Protein AF-A0A6A0AN39-F1 (afdb_monomer_lite)

Foldseek 3Di:
DVVVVPVQAQADDPCCVPPPCVVPLVVVVVVLVCCLVPDFDQFDADPPDDDTRGDGSVSSVVNVVVSVVVVVVVVVVVVDDDDDDD

InterPro domains:
  IPR025638 Protein of unknown function DUF4336 [PF14234] (2-66)
  IPR025638 Protein of unknown function DUF4336 [PTHR33835] (2-72)

Secondary structure (DSSP, 8-state):
-GGGGTTTS----HHHHHHTGGGSHHHHHHHHHHHHHH---S-B--SSSSS-B---HHHHHHHTTHHHHHHHHHHHHHT-------

Sequence (86 aa):
ESFRAISNRLFVGPVVELLVYNKVLPYVRAWVDDIVSSWNFRQIIPCHFAAPVKADPLDFKRAFTFAYQGQQDQVSRAAGTPRSTP

Radius of gyration: 17.18 Å; chains: 1; bounding box: 36×23×60 Å

Organism: Haematococcus lacustris (NCBI:txid44745)

pLDDT: mean 81.2, std 18.74, range [37.5, 98.44]

Structure (mmCIF, N/CA/C/O backbone):
data_AF-A0A6A0AN39-F1
#
_entry.id   AF-A0A6A0AN39-F1
#
loop_
_atom_site.group_PDB
_atom_site.id
_atom_site.type_symbol
_atom_site.label_atom_id
_atom_site.label_alt_id
_atom_site.label_comp_id
_atom_site.label_asym_id
_atom_site.label_entity_id
_atom_site.label_seq_id
_atom_site.pdbx_PDB_ins_code
_atom_site.Cartn_x
_atom_site.Cartn_y
_atom_site.Cartn_z
_atom_site.occupancy
_atom_site.B_iso_or_equiv
_atom_site.auth_seq_id
_atom_site.auth_comp_id
_atom_site.auth_asym_id
_atom_site.auth_atom_id
_atom_site.pdbx_PDB_model_num
ATOM 1 N N . GLU A 1 1 ? 26.253 -3.914 6.426 1.00 49.25 1 GLU A N 1
ATOM 2 C CA . GLU A 1 1 ? 25.432 -5.142 6.312 1.00 49.25 1 GLU A CA 1
ATOM 3 C C . GLU A 1 1 ? 23.927 -4.928 6.511 1.00 49.25 1 GLU A C 1
ATOM 5 O O . GLU A 1 1 ? 23.157 -5.600 5.838 1.00 49.25 1 GLU A O 1
ATOM 10 N N . SER A 1 2 ? 23.475 -3.961 7.320 1.00 62.47 2 SER A N 1
ATOM 11 C CA . SER A 1 2 ? 22.055 -3.785 7.695 1.00 62.47 2 SER A CA 1
ATOM 12 C C . SER A 1 2 ? 21.051 -3.625 6.537 1.00 62.47 2 SER A C 1
ATOM 14 O O . SER A 1 2 ? 19.934 -4.121 6.625 1.00 62.47 2 SER A O 1
ATOM 16 N N . PHE A 1 3 ? 21.442 -2.999 5.421 1.00 58.50 3 PHE A N 1
ATOM 17 C CA . PHE A 1 3 ? 20.554 -2.796 4.263 1.00 58.50 3 PHE A CA 1
ATOM 18 C C . PHE A 1 3 ? 20.267 -4.074 3.458 1.00 58.50 3 PHE A C 1
ATOM 20 O O . PHE A 1 3 ? 19.240 -4.154 2.785 1.00 58.50 3 PHE A O 1
ATOM 27 N N . ARG A 1 4 ? 21.127 -5.101 3.538 1.00 58.75 4 ARG A N 1
ATOM 28 C CA . ARG A 1 4 ? 20.923 -6.359 2.795 1.00 58.75 4 ARG A CA 1
ATOM 29 C C . ARG A 1 4 ? 19.747 -7.184 3.323 1.00 58.75 4 ARG A C 1
ATOM 31 O O . ARG A 1 4 ? 19.155 -7.943 2.567 1.00 58.75 4 ARG A O 1
ATOM 38 N N . ALA A 1 5 ? 19.375 -7.017 4.592 1.00 58.75 5 ALA A N 1
ATOM 39 C CA . ALA A 1 5 ? 18.245 -7.735 5.185 1.00 58.75 5 ALA A CA 1
ATOM 40 C C . ALA A 1 5 ? 16.880 -7.283 4.624 1.00 58.75 5 ALA A C 1
ATOM 42 O O . ALA A 1 5 ? 15.918 -8.048 4.652 1.00 58.75 5 ALA A O 1
ATOM 43 N N . ILE A 1 6 ? 16.803 -6.059 4.092 1.00 59.56 6 ILE A N 1
ATOM 44 C CA . ILE A 1 6 ? 15.577 -5.470 3.530 1.00 59.56 6 ILE A CA 1
ATOM 45 C C . ILE A 1 6 ? 15.609 -5.355 2.002 1.00 59.56 6 ILE A C 1
ATOM 47 O O . ILE A 1 6 ? 14.568 -5.140 1.392 1.00 59.56 6 ILE A O 1
ATOM 51 N N . SER A 1 7 ? 16.772 -5.538 1.364 1.00 58.44 7 SER A N 1
ATOM 52 C CA . SER A 1 7 ? 16.949 -5.308 -0.078 1.00 58.44 7 SER A CA 1
ATOM 53 C C . SER A 1 7 ? 16.145 -6.253 -0.978 1.00 58.44 7 SER A C 1
ATOM 55 O O . SER A 1 7 ? 15.958 -5.946 -2.149 1.00 58.44 7 SER A O 1
ATOM 57 N N . ASN A 1 8 ? 15.663 -7.380 -0.443 1.00 62.19 8 ASN A N 1
ATOM 58 C CA . ASN A 1 8 ? 14.915 -8.396 -1.193 1.00 62.19 8 ASN A CA 1
ATOM 59 C C . ASN A 1 8 ? 13.435 -8.491 -0.793 1.00 62.19 8 ASN A C 1
ATOM 61 O O . ASN A 1 8 ? 12.759 -9.444 -1.180 1.00 62.19 8 ASN A O 1
ATOM 65 N N . ARG A 1 9 ? 12.924 -7.554 0.013 1.00 72.75 9 ARG A N 1
ATOM 66 C CA . ARG A 1 9 ? 11.505 -7.507 0.379 1.00 72.75 9 ARG A CA 1
ATOM 67 C C . ARG A 1 9 ? 10.870 -6.230 -0.134 1.00 72.75 9 ARG A C 1
ATOM 69 O O . ARG A 1 9 ? 11.480 -5.169 -0.106 1.00 72.75 9 ARG A O 1
ATOM 76 N N . LEU A 1 10 ? 9.620 -6.343 -0.561 1.00 87.31 10 LEU A N 1
ATOM 77 C CA . LEU A 1 10 ? 8.773 -5.183 -0.771 1.00 87.31 10 LEU A CA 1
ATOM 78 C C . LEU A 1 10 ? 8.419 -4.595 0.600 1.00 87.31 10 LEU A C 1
ATOM 80 O O . LEU A 1 10 ? 7.922 -5.306 1.473 1.00 87.31 10 LEU A O 1
ATOM 84 N N . PHE A 1 11 ? 8.694 -3.311 0.797 1.00 88.06 11 PHE A N 1
ATOM 85 C CA . PHE A 1 11 ? 8.330 -2.586 2.010 1.00 88.06 11 PHE A CA 1
ATOM 86 C C . PHE A 1 11 ? 7.910 -1.162 1.663 1.00 88.06 11 PHE A C 1
ATOM 88 O O . PHE A 1 11 ? 8.310 -0.608 0.637 1.00 88.06 11 PHE A O 1
ATOM 95 N N . VAL A 1 12 ? 7.110 -0.562 2.538 1.00 90.81 12 VAL A N 1
ATOM 96 C CA . VAL A 1 12 ? 6.825 0.869 2.491 1.00 90.81 12 VAL A CA 1
ATOM 97 C C . VAL A 1 12 ? 7.945 1.605 3.214 1.00 90.81 12 VAL A C 1
ATOM 99 O O . VAL A 1 12 ? 8.295 1.267 4.340 1.00 90.81 12 VAL A O 1
ATOM 102 N N . GLY A 1 13 ? 8.532 2.608 2.561 1.00 89.50 13 GLY A N 1
ATOM 103 C CA . GLY A 1 13 ? 9.609 3.393 3.159 1.00 89.50 13 GLY A CA 1
ATOM 104 C C . GLY A 1 13 ? 9.174 4.027 4.493 1.00 89.50 13 GLY A C 1
ATOM 105 O O . GLY A 1 13 ? 8.120 4.668 4.511 1.00 89.50 13 GLY A O 1
ATOM 106 N N . PRO A 1 14 ? 9.983 3.944 5.572 1.00 88.56 14 PRO A N 1
ATOM 107 C CA . PRO A 1 14 ? 9.595 4.427 6.904 1.00 88.56 14 PRO A CA 1
ATOM 108 C C . PRO A 1 14 ? 9.115 5.885 6.940 1.00 88.56 14 PRO A C 1
ATOM 110 O O . PRO A 1 14 ? 8.206 6.231 7.685 1.00 88.56 14 PRO A O 1
ATOM 113 N N . VAL A 1 15 ? 9.686 6.757 6.103 1.00 91.75 15 VAL A N 1
ATOM 114 C CA . VAL A 1 15 ? 9.266 8.166 6.011 1.00 91.75 15 VAL A CA 1
ATOM 115 C C . VAL A 1 15 ? 7.836 8.294 5.470 1.00 91.75 15 VAL A C 1
ATOM 117 O O . VAL A 1 15 ? 7.051 9.082 5.993 1.00 91.75 15 VAL A O 1
ATOM 120 N N . VAL A 1 16 ? 7.475 7.510 4.448 1.00 91.38 16 VAL A N 1
ATOM 121 C CA . VAL A 1 16 ? 6.131 7.527 3.845 1.00 91.38 16 VAL A CA 1
ATOM 122 C C . VAL A 1 16 ? 5.111 6.917 4.803 1.00 91.38 16 VAL A C 1
ATOM 124 O O . VAL A 1 16 ? 4.032 7.479 4.995 1.00 91.38 16 VAL A O 1
ATOM 127 N N . GLU A 1 17 ? 5.475 5.810 5.451 1.00 91.56 17 GLU A N 1
ATOM 128 C CA . GLU A 1 17 ? 4.680 5.194 6.513 1.00 91.56 17 GLU A CA 1
ATOM 129 C C . GLU A 1 17 ? 4.338 6.214 7.613 1.00 91.56 17 GLU A C 1
ATOM 131 O O . GLU A 1 17 ? 3.162 6.479 7.874 1.00 91.56 17 GLU A O 1
ATOM 136 N N . LEU A 1 18 ? 5.359 6.847 8.201 1.00 89.88 18 LEU A N 1
ATOM 137 C CA . LEU A 1 18 ? 5.206 7.728 9.360 1.00 89.88 18 LEU A CA 1
ATOM 138 C C . LEU A 1 18 ? 4.515 9.056 9.033 1.00 89.88 18 LEU A C 1
ATOM 140 O O . LEU A 1 18 ? 3.673 9.518 9.803 1.00 89.88 18 LEU A O 1
ATOM 144 N N . LEU A 1 19 ? 4.881 9.698 7.921 1.00 93.44 19 LEU A N 1
ATOM 145 C CA . LEU A 1 19 ? 4.451 11.072 7.642 1.00 93.44 19 LEU A CA 1
ATOM 146 C C . LEU A 1 19 ? 3.167 11.159 6.815 1.00 93.44 19 LEU A C 1
ATOM 148 O O . LEU A 1 19 ? 2.479 12.185 6.892 1.00 93.44 19 LEU A O 1
ATOM 152 N N . VAL A 1 20 ? 2.851 10.111 6.046 1.00 93.75 20 VAL A N 1
ATOM 153 C CA . VAL A 1 20 ? 1.733 10.094 5.095 1.00 93.75 20 VAL A CA 1
ATOM 154 C C . VAL A 1 20 ? 0.690 9.064 5.515 1.00 93.75 20 VAL A C 1
ATOM 156 O O . VAL A 1 20 ? -0.406 9.442 5.928 1.00 93.75 20 VAL A O 1
ATOM 159 N N . TYR A 1 21 ? 1.014 7.771 5.456 1.00 94.62 21 TYR A N 1
ATOM 160 C CA . TYR A 1 21 ? 0.001 6.717 5.576 1.00 94.62 21 TYR A CA 1
ATOM 161 C C . TYR A 1 21 ? -0.580 6.569 6.982 1.00 94.62 21 TYR A C 1
ATOM 163 O O . TYR A 1 21 ? -1.786 6.348 7.109 1.00 94.62 21 TYR A O 1
ATOM 171 N N . ASN A 1 22 ? 0.210 6.794 8.035 1.00 91.88 22 ASN A N 1
ATOM 172 C CA . ASN A 1 22 ? -0.282 6.749 9.417 1.00 91.88 22 ASN A CA 1
ATOM 173 C C . ASN A 1 22 ? -1.388 7.774 9.725 1.00 91.88 22 ASN A C 1
ATOM 175 O O . ASN A 1 22 ? -2.122 7.605 10.695 1.00 91.88 22 ASN A O 1
ATOM 179 N N . LYS A 1 23 ? -1.561 8.810 8.895 1.00 92.38 23 LYS A N 1
ATOM 180 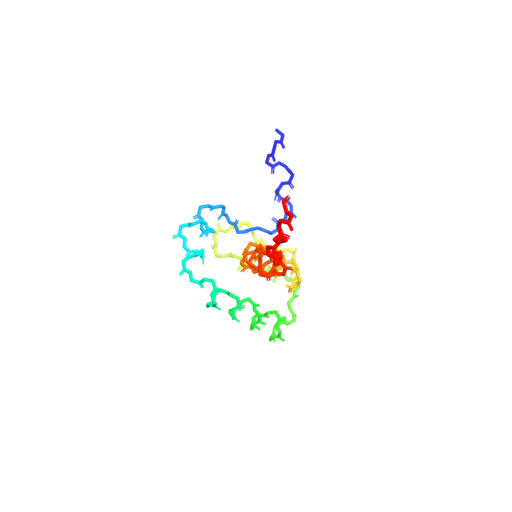C CA . LYS A 1 23 ? -2.619 9.821 9.063 1.00 92.38 23 LYS A CA 1
ATOM 181 C C . LYS A 1 23 ? -3.946 9.434 8.406 1.00 92.38 23 LYS A C 1
ATOM 183 O O . LYS A 1 23 ? -4.957 10.082 8.654 1.00 92.38 23 LYS A O 1
ATOM 188 N N . VAL A 1 24 ? -3.951 8.403 7.559 1.00 95.19 24 VAL A N 1
ATOM 189 C CA . VAL A 1 24 ? -5.088 8.033 6.697 1.00 95.19 24 VAL A CA 1
ATOM 190 C C . VAL A 1 24 ? -5.307 6.514 6.648 1.00 95.19 24 VAL A C 1
ATOM 192 O O . VAL A 1 24 ? -5.740 5.968 5.634 1.00 95.19 24 VAL A O 1
ATOM 195 N N . LEU A 1 25 ? -5.035 5.821 7.761 1.00 95.06 25 LEU A N 1
ATOM 196 C CA . LEU A 1 25 ? -5.081 4.355 7.858 1.00 95.06 25 LEU A CA 1
ATOM 197 C C . LEU A 1 25 ? -6.363 3.701 7.307 1.00 95.06 25 LEU A C 1
ATOM 199 O O . LEU A 1 25 ? -6.221 2.709 6.594 1.00 95.06 25 LEU A O 1
ATOM 203 N N . PRO A 1 26 ? -7.591 4.206 7.563 1.00 95.62 26 PRO A N 1
ATOM 204 C CA . PRO A 1 26 ? -8.797 3.582 7.014 1.00 95.62 26 PRO A CA 1
ATOM 205 C C . PRO A 1 26 ? -8.791 3.518 5.481 1.00 95.62 26 PRO A C 1
ATOM 207 O O . PRO A 1 26 ? -9.123 2.483 4.908 1.00 95.62 26 PRO A O 1
ATOM 210 N N . TYR A 1 27 ? -8.338 4.588 4.823 1.00 97.38 27 TYR A N 1
ATOM 211 C CA . TYR A 1 27 ? -8.245 4.656 3.365 1.00 97.38 27 TYR A CA 1
ATOM 212 C C . TYR A 1 27 ? -7.126 3.767 2.824 1.00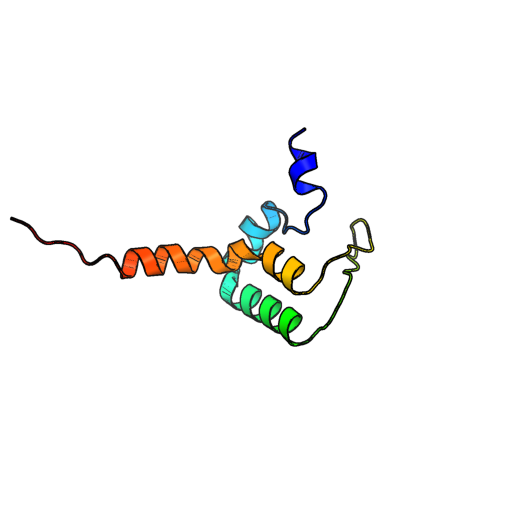 97.38 27 TYR A C 1
ATOM 214 O O . TYR A 1 27 ? -7.313 3.090 1.818 1.00 97.38 27 TYR A O 1
ATOM 222 N N . VAL A 1 28 ? -5.982 3.721 3.516 1.00 97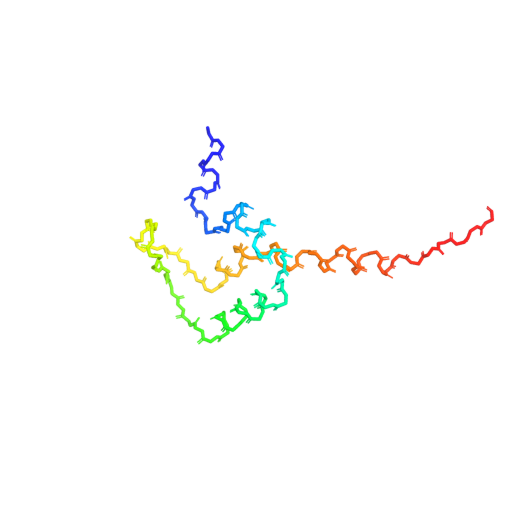.06 28 VAL A N 1
ATOM 223 C CA . VAL A 1 28 ? -4.858 2.847 3.145 1.00 97.06 28 VAL A CA 1
ATOM 224 C C . VAL A 1 28 ? -5.279 1.381 3.196 1.00 97.06 28 VAL A C 1
ATOM 226 O O . VAL A 1 28 ? -5.006 0.642 2.258 1.00 97.06 28 VAL A O 1
ATOM 229 N N . ARG A 1 29 ? -5.984 0.958 4.253 1.00 97.25 29 ARG A N 1
ATOM 230 C CA . ARG A 1 29 ? -6.490 -0.417 4.385 1.00 97.25 29 ARG A CA 1
ATOM 231 C C . ARG A 1 29 ? -7.473 -0.760 3.272 1.00 97.25 29 ARG A C 1
ATOM 233 O O . ARG A 1 29 ? -7.273 -1.761 2.600 1.00 97.25 29 ARG A O 1
ATOM 240 N N . ALA A 1 30 ? -8.469 0.099 3.041 1.00 98.06 30 ALA A N 1
ATOM 241 C CA . ALA A 1 30 ? -9.460 -0.110 1.987 1.00 98.06 30 ALA A CA 1
ATOM 242 C C . ALA A 1 30 ? -8.804 -0.253 0.606 1.00 98.06 30 ALA A C 1
ATOM 244 O O . ALA A 1 30 ? -9.148 -1.155 -0.148 1.00 98.06 30 ALA A O 1
ATOM 245 N N . TRP A 1 31 ? -7.814 0.590 0.306 1.00 97.81 31 TRP A N 1
ATOM 246 C CA . TRP A 1 31 ? -7.064 0.525 -0.946 1.00 97.81 31 TRP A CA 1
ATOM 247 C C . TRP A 1 31 ? -6.210 -0.746 -1.069 1.00 97.81 31 TRP A C 1
ATOM 249 O O . TRP A 1 31 ? -6.196 -1.379 -2.123 1.00 97.81 31 TRP A O 1
ATOM 259 N N . VAL A 1 32 ? -5.527 -1.158 0.007 1.00 97.62 32 VAL A N 1
ATOM 260 C CA . VAL A 1 32 ? -4.759 -2.413 0.019 1.00 97.62 32 VAL A CA 1
ATOM 261 C C . VAL A 1 32 ? -5.681 -3.614 -0.182 1.00 97.62 32 VAL A C 1
ATOM 263 O O . VAL A 1 32 ? -5.369 -4.492 -0.983 1.00 97.62 32 VAL A O 1
ATOM 266 N N . ASP A 1 33 ? -6.804 -3.662 0.531 1.00 97.94 33 ASP A N 1
ATOM 267 C CA . ASP A 1 33 ? -7.753 -4.772 0.456 1.00 97.94 33 ASP A CA 1
ATOM 268 C C . ASP A 1 33 ? -8.444 -4.850 -0.917 1.00 97.94 33 ASP A C 1
ATOM 270 O O . ASP A 1 33 ? -8.612 -5.952 -1.445 1.00 97.94 33 ASP A O 1
ATOM 274 N N . ASP A 1 34 ? -8.768 -3.712 -1.539 1.00 98.44 34 ASP A N 1
ATOM 275 C CA . ASP A 1 34 ? -9.294 -3.663 -2.909 1.00 98.44 34 ASP A CA 1
ATOM 276 C C . ASP A 1 34 ? -8.289 -4.233 -3.918 1.00 98.44 34 ASP A C 1
ATOM 278 O O . ASP A 1 34 ? -8.615 -5.163 -4.648 1.00 98.44 34 ASP A O 1
ATOM 282 N N . ILE A 1 35 ? -7.030 -3.782 -3.902 1.00 97.75 35 ILE A N 1
ATOM 283 C CA . ILE A 1 35 ? -5.997 -4.316 -4.807 1.00 97.75 35 ILE A CA 1
ATOM 284 C C . ILE A 1 35 ? -5.830 -5.828 -4.633 1.00 97.75 35 ILE A C 1
ATOM 286 O O . ILE A 1 35 ? -5.769 -6.566 -5.617 1.00 97.75 35 ILE A O 1
ATOM 290 N N . VAL A 1 36 ? -5.742 -6.293 -3.383 1.00 97.62 36 VAL A N 1
ATOM 291 C CA . VAL A 1 36 ? -5.474 -7.704 -3.072 1.00 97.62 36 VAL A CA 1
ATOM 292 C C . VAL A 1 36 ? -6.636 -8.606 -3.475 1.00 97.62 36 VAL A C 1
ATOM 294 O O . VAL A 1 36 ? -6.406 -9.741 -3.889 1.00 97.62 36 VAL A O 1
ATOM 297 N N . SER A 1 37 ? -7.872 -8.124 -3.347 1.00 97.69 37 SER A N 1
ATOM 298 C CA . SER A 1 37 ? -9.068 -8.890 -3.707 1.00 97.69 37 SER A CA 1
ATOM 299 C C . SER A 1 37 ? -9.386 -8.829 -5.200 1.00 97.69 37 SER A C 1
ATOM 301 O O . SER A 1 37 ? -9.840 -9.822 -5.768 1.00 97.69 37 SER A O 1
ATOM 303 N N . SER A 1 38 ? -9.112 -7.697 -5.845 1.00 97.88 38 SER A N 1
ATOM 304 C CA . SER A 1 38 ? -9.488 -7.454 -7.233 1.00 97.88 38 SER A CA 1
ATOM 305 C C . SER A 1 38 ? -8.456 -7.986 -8.230 1.00 97.88 38 SER A C 1
ATOM 307 O O . SER A 1 38 ? -8.824 -8.336 -9.354 1.00 97.88 38 SER A O 1
ATOM 309 N N . TRP A 1 39 ? -7.159 -8.011 -7.892 1.00 97.62 39 TRP A N 1
ATOM 310 C CA . TRP A 1 39 ? -6.091 -8.254 -8.873 1.00 97.62 39 TRP A CA 1
ATOM 311 C C . TRP A 1 39 ? -5.254 -9.500 -8.556 1.00 97.62 39 TRP A C 1
ATOM 313 O O . TRP A 1 39 ? -4.576 -9.584 -7.536 1.00 97.62 39 TRP A O 1
ATOM 323 N N . ASN A 1 40 ? -5.194 -10.436 -9.507 1.00 96.75 40 ASN A N 1
ATOM 324 C CA . ASN A 1 40 ? -4.333 -11.622 -9.436 1.00 96.75 40 ASN A CA 1
ATOM 325 C C . ASN A 1 40 ? -2.992 -11.399 -10.168 1.00 96.75 40 ASN A C 1
ATOM 327 O O . ASN A 1 40 ? -2.771 -11.915 -11.267 1.00 96.75 40 ASN A O 1
ATOM 331 N N . PHE A 1 41 ? -2.106 -10.579 -9.593 1.00 97.12 41 PHE A N 1
ATOM 332 C CA . PHE A 1 41 ? -0.807 -10.242 -10.191 1.00 97.12 41 PHE A CA 1
ATOM 333 C C . PHE A 1 41 ? 0.342 -11.137 -9.697 1.00 97.12 41 PHE A C 1
ATOM 335 O O . PHE A 1 41 ? 0.251 -11.809 -8.677 1.00 97.12 41 PHE A O 1
ATOM 342 N N . ARG A 1 42 ? 1.457 -11.144 -10.442 1.00 96.69 42 ARG A N 1
ATOM 343 C CA . ARG A 1 42 ? 2.695 -11.883 -10.094 1.00 96.69 42 ARG A CA 1
ATOM 344 C C . ARG A 1 42 ? 3.948 -11.005 -10.037 1.00 96.69 42 ARG A C 1
ATOM 346 O O . ARG A 1 42 ? 5.042 -11.494 -9.752 1.00 96.69 42 ARG A O 1
ATOM 353 N N . GLN A 1 43 ? 3.800 -9.734 -10.392 1.00 95.06 43 GLN A N 1
ATOM 354 C CA . GLN A 1 43 ? 4.864 -8.742 -10.379 1.00 95.06 43 GLN A CA 1
ATOM 355 C C . GLN A 1 43 ? 4.279 -7.335 -10.263 1.00 95.06 43 GLN A C 1
ATOM 357 O O . GLN A 1 43 ? 3.144 -7.101 -10.678 1.00 95.06 43 GLN A O 1
ATOM 362 N N . ILE A 1 44 ? 5.081 -6.406 -9.750 1.00 93.44 44 ILE A N 1
ATOM 363 C CA . ILE A 1 44 ? 4.759 -4.984 -9.614 1.00 93.44 44 ILE A CA 1
ATOM 364 C C . ILE A 1 44 ? 5.776 -4.179 -10.429 1.00 93.44 44 ILE A C 1
ATOM 366 O O . ILE A 1 44 ? 6.979 -4.444 -10.368 1.00 93.44 44 ILE A O 1
ATOM 370 N N . ILE A 1 45 ? 5.298 -3.186 -11.181 1.00 92.69 45 ILE A N 1
ATOM 371 C CA . ILE A 1 45 ? 6.135 -2.272 -11.970 1.00 92.69 45 ILE A CA 1
ATOM 372 C C . ILE A 1 45 ? 6.055 -0.876 -11.332 1.00 92.69 45 ILE A C 1
ATOM 374 O O . ILE A 1 45 ? 5.107 -0.140 -11.602 1.00 92.69 45 ILE A O 1
ATOM 378 N N . PRO A 1 46 ? 6.995 -0.508 -10.442 1.00 87.38 46 PRO A N 1
ATOM 379 C CA . PRO A 1 46 ? 7.046 0.836 -9.870 1.00 87.38 46 PRO A CA 1
ATOM 380 C C . PRO A 1 46 ? 7.522 1.877 -10.895 1.00 87.38 46 PRO A C 1
ATOM 382 O O . PRO A 1 46 ? 8.340 1.580 -11.759 1.00 87.38 46 PRO A O 1
ATOM 385 N N . CYS A 1 47 ? 7.077 3.128 -10.747 1.00 85.81 47 CYS A N 1
ATOM 386 C CA . CYS A 1 47 ? 7.447 4.217 -11.662 1.00 85.81 47 CYS A CA 1
ATOM 387 C C . CYS A 1 47 ? 8.897 4.720 -11.511 1.00 85.81 47 CYS A C 1
ATOM 389 O O . CYS A 1 47 ? 9.418 5.341 -12.432 1.00 85.81 47 CYS A O 1
ATOM 391 N N . HIS A 1 48 ? 9.534 4.519 -10.349 1.00 79.94 48 HIS A N 1
ATOM 392 C CA . HIS A 1 48 ? 10.809 5.183 -10.005 1.00 79.94 48 HIS A CA 1
ATOM 393 C C . HIS A 1 48 ? 11.905 4.249 -9.479 1.00 79.94 48 HIS A C 1
ATOM 395 O O . HIS A 1 48 ? 13.040 4.681 -9.298 1.00 79.94 48 HIS A O 1
ATOM 401 N N . PHE A 1 49 ? 11.579 2.986 -9.208 1.00 77.75 49 PHE A N 1
ATOM 402 C CA . PHE A 1 49 ? 12.511 2.017 -8.630 1.00 77.75 49 PHE A CA 1
ATOM 403 C C . PHE A 1 49 ? 12.814 0.890 -9.614 1.00 77.75 49 PHE A C 1
ATOM 405 O O . PHE A 1 49 ? 12.187 0.788 -10.667 1.00 77.75 49 PHE A O 1
ATOM 412 N N . ALA A 1 50 ? 13.778 0.038 -9.256 1.00 83.81 50 ALA A N 1
ATOM 413 C CA . ALA A 1 50 ? 14.087 -1.160 -10.021 1.00 83.81 50 ALA A CA 1
ATOM 414 C C . ALA A 1 50 ? 12.815 -1.989 -10.262 1.00 83.81 50 ALA A C 1
ATOM 416 O O . ALA A 1 50 ? 12.049 -2.270 -9.337 1.00 83.81 50 ALA A O 1
ATOM 417 N N . ALA A 1 51 ? 12.605 -2.360 -11.520 1.00 86.88 51 ALA A N 1
ATOM 418 C CA . ALA A 1 51 ? 11.441 -3.088 -11.989 1.00 86.88 51 ALA A CA 1
ATOM 419 C C . ALA A 1 51 ? 11.880 -4.153 -13.010 1.00 86.88 51 ALA A C 1
ATOM 421 O O . ALA A 1 51 ? 12.884 -3.948 -13.697 1.00 86.88 51 ALA A O 1
ATOM 422 N N . PRO A 1 52 ? 11.132 -5.261 -13.151 1.00 90.56 52 PRO A N 1
ATOM 423 C CA . PRO A 1 52 ? 9.950 -5.635 -12.369 1.00 90.56 52 PRO A CA 1
ATOM 424 C C . PRO A 1 52 ? 10.299 -6.175 -10.972 1.00 90.56 52 PRO A C 1
ATOM 426 O O . PRO A 1 52 ? 11.327 -6.820 -10.776 1.00 90.56 52 PRO A O 1
ATOM 429 N N . VAL A 1 53 ? 9.407 -5.960 -10.002 1.00 90.00 53 VAL A N 1
ATOM 430 C CA . VAL A 1 53 ? 9.494 -6.576 -8.669 1.00 90.00 53 VAL A CA 1
ATOM 431 C C . VAL A 1 53 ? 8.644 -7.840 -8.660 1.00 90.00 53 VAL A C 1
ATOM 433 O O . VAL A 1 53 ? 7.431 -7.766 -8.849 1.00 90.00 53 VAL A O 1
ATOM 436 N N . LYS A 1 54 ? 9.256 -9.005 -8.424 1.00 92.12 54 LYS A N 1
ATOM 437 C CA . LYS A 1 54 ? 8.521 -10.265 -8.245 1.00 92.12 54 LYS A CA 1
ATOM 438 C C . LYS A 1 54 ? 7.830 -10.257 -6.879 1.00 92.12 54 LYS A C 1
ATOM 440 O O . LYS A 1 54 ? 8.495 -10.417 -5.860 1.00 92.12 54 LYS A O 1
ATOM 445 N N . ALA A 1 55 ? 6.520 -10.050 -6.883 1.00 92.94 55 ALA A N 1
ATOM 446 C CA . ALA A 1 55 ? 5.670 -10.002 -5.699 1.00 92.94 55 ALA A CA 1
ATOM 447 C C . ALA A 1 55 ? 4.238 -10.376 -6.091 1.00 92.94 55 ALA A C 1
ATOM 449 O O . ALA A 1 55 ? 3.775 -10.007 -7.175 1.00 92.94 55 ALA A O 1
ATOM 450 N N . ASP A 1 56 ? 3.556 -11.098 -5.211 1.00 95.75 56 ASP A N 1
ATOM 451 C CA . ASP A 1 56 ? 2.138 -11.432 -5.336 1.00 95.75 56 ASP A CA 1
ATOM 452 C C . ASP A 1 56 ? 1.264 -10.509 -4.444 1.00 95.75 56 ASP A C 1
ATOM 454 O O . ASP A 1 56 ? 1.797 -9.649 -3.726 1.00 95.75 56 ASP A O 1
AT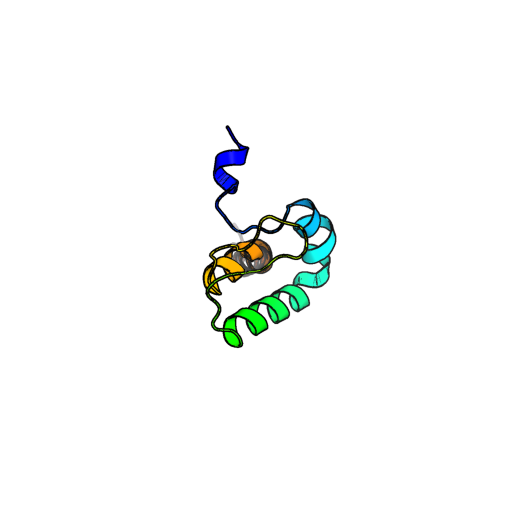OM 458 N N . PRO A 1 57 ? -0.078 -10.637 -4.472 1.00 97.31 57 PRO A N 1
ATOM 459 C CA . PRO A 1 57 ? -0.964 -9.840 -3.623 1.00 97.31 57 PRO A CA 1
ATOM 460 C C . PRO A 1 57 ? -0.678 -9.966 -2.122 1.00 97.31 57 PRO A C 1
ATOM 462 O O . PRO A 1 57 ? -0.832 -8.999 -1.373 1.00 97.31 57 PRO A O 1
ATOM 465 N N . LEU A 1 58 ? -0.230 -11.132 -1.657 1.00 94.88 58 LEU A N 1
ATOM 466 C CA . LEU A 1 58 ? 0.074 -11.347 -0.247 1.00 94.88 58 LEU A CA 1
ATOM 467 C C . LEU A 1 58 ? 1.371 -10.636 0.155 1.00 94.88 58 LEU A C 1
ATOM 469 O O . LEU A 1 58 ? 1.423 -10.017 1.219 1.00 94.88 58 LEU A O 1
ATOM 473 N N . ASP A 1 59 ? 2.397 -10.676 -0.692 1.00 94.81 59 ASP A N 1
ATOM 474 C CA . ASP A 1 59 ? 3.636 -9.920 -0.505 1.00 94.81 59 ASP A CA 1
ATOM 475 C C . ASP A 1 59 ? 3.380 -8.411 -0.499 1.00 94.81 59 ASP A C 1
ATOM 477 O O . ASP A 1 59 ? 3.919 -7.695 0.350 1.00 94.81 59 ASP A O 1
ATOM 481 N N . PHE A 1 60 ? 2.491 -7.933 -1.372 1.00 95.44 60 PHE A N 1
ATOM 482 C CA . PHE A 1 60 ? 2.015 -6.553 -1.341 1.00 95.44 60 PHE A CA 1
ATOM 483 C C . PHE A 1 60 ? 1.328 -6.215 -0.016 1.00 95.44 60 PHE A C 1
ATOM 485 O O . PHE A 1 60 ? 1.730 -5.262 0.648 1.00 95.44 60 PHE A O 1
ATOM 492 N N . LYS A 1 61 ? 0.362 -7.024 0.441 1.00 95.88 61 LYS A N 1
ATOM 493 C CA . LYS A 1 61 ? -0.322 -6.786 1.724 1.00 95.88 61 LYS A CA 1
ATOM 494 C C . LYS A 1 61 ? 0.648 -6.768 2.907 1.00 95.88 61 LYS A C 1
ATOM 496 O O . LYS A 1 61 ? 0.512 -5.931 3.799 1.00 95.88 61 LYS A O 1
ATOM 501 N N . ARG A 1 62 ? 1.659 -7.646 2.904 1.00 93.75 62 ARG A N 1
ATOM 502 C CA . ARG A 1 62 ? 2.703 -7.702 3.943 1.00 93.75 62 ARG A CA 1
ATOM 503 C C . ARG A 1 62 ? 3.497 -6.401 4.044 1.00 93.75 62 ARG A C 1
ATOM 505 O O . ARG A 1 62 ? 3.799 -5.983 5.162 1.00 93.75 62 ARG A O 1
ATOM 512 N N . ALA A 1 63 ? 3.777 -5.731 2.925 1.00 93.62 63 ALA A N 1
ATOM 513 C CA . ALA A 1 63 ? 4.450 -4.429 2.927 1.00 93.62 63 ALA A CA 1
ATOM 514 C C . ALA A 1 63 ? 3.658 -3.348 3.693 1.00 93.62 63 ALA A C 1
ATOM 516 O O . ALA A 1 63 ? 4.254 -2.395 4.189 1.00 93.62 63 ALA A O 1
ATOM 517 N N . PHE A 1 64 ? 2.340 -3.529 3.840 1.00 95.25 64 PHE A N 1
ATOM 518 C CA . PHE A 1 64 ? 1.426 -2.632 4.550 1.00 95.25 64 PHE A CA 1
ATOM 519 C C . PHE A 1 64 ? 1.000 -3.143 5.936 1.00 95.25 64 PHE A C 1
ATOM 521 O O . PHE A 1 64 ? 0.032 -2.637 6.499 1.00 95.25 64 PHE A O 1
ATOM 528 N N . THR A 1 65 ? 1.697 -4.122 6.531 1.00 93.25 65 THR A N 1
ATOM 529 C CA . THR A 1 65 ? 1.290 -4.693 7.837 1.00 93.25 65 THR A CA 1
ATOM 530 C C . THR A 1 65 ? 1.209 -3.633 8.948 1.00 93.25 65 THR A C 1
ATOM 532 O O . THR A 1 65 ? 0.333 -3.730 9.811 1.00 93.25 65 THR A O 1
ATOM 535 N N . PHE A 1 66 ? 2.029 -2.574 8.885 1.00 91.38 66 PHE A N 1
ATOM 536 C CA . PHE A 1 66 ? 1.957 -1.425 9.802 1.00 91.38 66 PHE A CA 1
ATOM 537 C C . PHE A 1 66 ? 0.547 -0.826 9.878 1.00 91.38 66 PHE A C 1
ATOM 539 O O . PHE A 1 66 ? 0.085 -0.428 10.948 1.00 91.38 66 PHE A O 1
ATOM 546 N N . ALA A 1 67 ? -0.189 -0.835 8.761 1.00 93.69 67 ALA A N 1
ATOM 547 C CA . ALA A 1 67 ? -1.521 -0.267 8.706 1.00 93.69 67 ALA A CA 1
ATOM 548 C C . ALA A 1 67 ? -2.514 -1.058 9.564 1.00 93.69 67 ALA A C 1
ATOM 550 O O . ALA A 1 67 ? -3.528 -0.497 9.966 1.00 93.69 67 ALA A O 1
ATOM 551 N N . TYR A 1 68 ? -2.233 -2.322 9.890 1.00 91.94 68 TYR A N 1
ATOM 552 C CA . TYR A 1 68 ? -3.119 -3.223 10.635 1.00 91.94 68 TYR A CA 1
ATOM 553 C C . TYR A 1 68 ? -2.683 -3.441 12.098 1.00 91.94 68 TYR A C 1
ATOM 555 O O . TYR A 1 68 ? -3.501 -3.844 12.925 1.00 91.94 68 TYR A O 1
ATOM 563 N N . GLN A 1 69 ? -1.432 -3.130 12.451 1.00 79.69 69 GLN A N 1
ATOM 564 C CA . GLN A 1 69 ? -0.860 -3.398 13.782 1.00 79.69 69 GLN A CA 1
ATOM 565 C C . GLN A 1 69 ? -1.451 -2.515 14.898 1.00 79.69 69 GLN A C 1
ATOM 567 O O . GLN A 1 69 ? -1.701 -3.008 15.994 1.00 79.69 69 GLN A O 1
ATOM 572 N N . GLY A 1 70 ? -1.832 -1.263 14.608 1.00 60.84 70 GLY A N 1
ATOM 573 C CA . GLY A 1 70 ? -2.465 -0.363 15.593 1.00 60.84 70 GLY A CA 1
ATOM 574 C C . GLY A 1 70 ? -3.852 -0.800 16.101 1.00 60.84 70 GLY A C 1
ATOM 575 O O . GLY A 1 70 ? -4.402 -0.184 17.012 1.00 60.84 70 GLY A O 1
ATOM 576 N N . GLN A 1 71 ? -4.435 -1.855 15.526 1.00 51.16 71 GLN A N 1
ATOM 577 C CA . GLN A 1 71 ? -5.702 -2.434 15.980 1.00 51.16 71 GLN A CA 1
ATOM 578 C C . GLN A 1 71 ? -5.486 -3.520 17.049 1.00 51.16 71 GLN A C 1
ATOM 580 O O . GLN A 1 71 ? -6.347 -3.708 17.904 1.00 51.16 71 GLN A O 1
ATOM 585 N N . GLN A 1 72 ? -4.323 -4.182 17.068 1.00 47.97 72 GLN A N 1
ATOM 586 C CA . GLN A 1 72 ? -3.997 -5.216 18.057 1.00 47.97 72 GLN A CA 1
ATOM 587 C C . GLN A 1 72 ? -3.670 -4.622 19.434 1.00 47.97 72 GLN A C 1
ATOM 589 O O . GLN A 1 72 ? -4.102 -5.180 20.441 1.00 47.97 72 GLN A O 1
ATOM 594 N N . ASP A 1 73 ? -3.026 -3.455 19.502 1.00 48.88 73 ASP A N 1
ATOM 595 C CA . ASP A 1 73 ? -2.715 -2.792 20.781 1.00 48.88 73 ASP A CA 1
ATOM 596 C C . ASP A 1 73 ? -3.962 -2.221 21.473 1.00 48.88 73 ASP A C 1
ATOM 598 O O . ASP A 1 73 ? -4.080 -2.254 22.698 1.00 48.88 73 ASP A O 1
ATOM 602 N N . GLN A 1 74 ? -4.927 -1.726 20.692 1.00 46.41 74 GLN A N 1
ATOM 603 C CA . GLN A 1 74 ? -6.205 -1.215 21.199 1.00 46.41 74 GLN A CA 1
ATOM 604 C C . GLN A 1 74 ? -7.129 -2.353 21.654 1.00 46.41 74 GLN A C 1
ATOM 606 O O . GLN A 1 74 ? -7.721 -2.260 22.725 1.00 46.41 74 GLN A O 1
ATOM 611 N N . VAL A 1 75 ? -7.207 -3.457 20.900 1.00 51.28 75 VAL A N 1
ATOM 612 C CA . VAL A 1 75 ? -7.990 -4.646 21.290 1.00 51.28 75 VAL A CA 1
ATOM 613 C C . VAL A 1 75 ? -7.382 -5.335 22.518 1.00 51.28 75 VAL A C 1
ATOM 615 O O . VAL A 1 75 ? -8.120 -5.723 23.419 1.00 51.28 75 VAL A O 1
ATOM 618 N N . SER A 1 76 ? -6.051 -5.408 22.620 1.00 46.97 76 SER A N 1
ATOM 619 C CA . SER A 1 76 ? -5.363 -5.968 23.796 1.00 46.97 76 SER A CA 1
ATOM 620 C C . SER A 1 76 ? -5.519 -5.093 25.045 1.00 46.97 76 SER A C 1
ATOM 622 O O . SER A 1 76 ? -5.626 -5.614 26.152 1.00 46.97 76 SER A O 1
ATOM 624 N N . ARG A 1 77 ? -5.594 -3.762 24.884 1.00 49.25 77 ARG A N 1
ATOM 625 C CA . ARG A 1 77 ? -5.925 -2.822 25.971 1.00 49.25 77 ARG A CA 1
ATOM 626 C C . ARG A 1 77 ? -7.399 -2.865 26.372 1.00 49.25 77 ARG A C 1
ATOM 628 O O . ARG A 1 77 ? -7.694 -2.772 27.556 1.00 49.25 77 ARG A O 1
ATOM 635 N N . ALA A 1 78 ? -8.312 -3.031 25.417 1.00 53.69 78 ALA A N 1
ATOM 636 C CA . ALA A 1 78 ? -9.747 -3.138 25.681 1.00 53.69 78 ALA A CA 1
ATOM 637 C C . ALA A 1 78 ? -10.145 -4.488 26.313 1.00 53.69 78 ALA A C 1
ATOM 639 O O . ALA A 1 78 ? -11.109 -4.544 27.071 1.00 53.69 78 ALA A O 1
ATOM 640 N N . ALA A 1 79 ? -9.394 -5.563 26.047 1.00 60.41 79 ALA A N 1
ATOM 641 C CA . ALA A 1 79 ? -9.594 -6.881 26.656 1.00 60.41 79 ALA A CA 1
ATOM 642 C C . ALA A 1 79 ? -9.038 -6.999 28.094 1.00 60.41 79 ALA A C 1
ATOM 644 O O . ALA A 1 79 ? -9.305 -7.987 28.778 1.00 60.41 79 ALA A O 1
ATOM 645 N N . GLY A 1 80 ? -8.276 -6.008 28.571 1.00 51.31 80 GLY A N 1
ATOM 646 C CA . GLY A 1 80 ? -7.754 -5.946 29.936 1.00 51.31 80 GLY A CA 1
ATOM 647 C C . GLY A 1 80 ? -8.671 -5.154 30.868 1.00 51.31 80 GLY A C 1
ATOM 648 O O . GLY A 1 80 ? -8.444 -3.971 31.102 1.00 51.31 80 GLY A O 1
ATOM 649 N N . THR A 1 81 ? -9.704 -5.787 31.426 1.00 51.16 81 THR A N 1
ATOM 650 C CA . 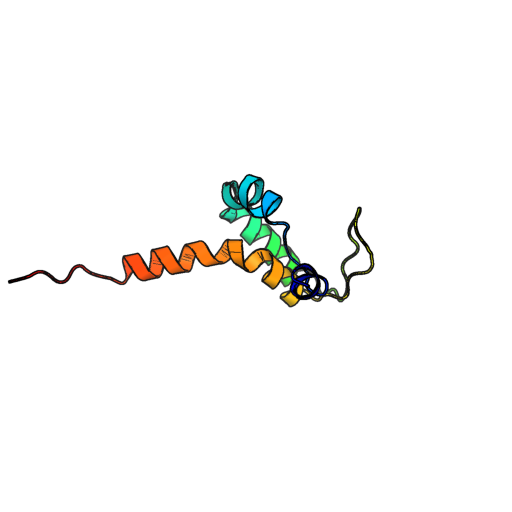THR A 1 81 ? -10.498 -5.208 32.528 1.00 51.16 81 THR A CA 1
ATOM 651 C C . THR A 1 81 ? -9.599 -4.928 33.749 1.00 51.16 81 THR A C 1
ATOM 653 O O . THR A 1 81 ? -8.766 -5.776 34.086 1.00 51.16 81 THR A O 1
ATOM 656 N N . PRO A 1 82 ? -9.748 -3.786 34.453 1.00 52.69 82 PRO A N 1
ATOM 657 C CA . PRO A 1 82 ? -8.971 -3.501 35.655 1.00 52.69 82 PRO A CA 1
ATOM 658 C C . PRO A 1 82 ? -9.378 -4.461 36.775 1.00 52.69 82 PRO A C 1
ATOM 660 O O . PRO A 1 82 ? -10.533 -4.492 37.199 1.00 52.69 82 PRO A O 1
ATOM 663 N N . ARG A 1 83 ? -8.425 -5.257 37.268 1.00 40.00 83 ARG A N 1
ATOM 664 C CA . ARG A 1 83 ? -8.622 -6.060 38.476 1.00 40.00 83 ARG A CA 1
ATOM 665 C C . ARG A 1 83 ? -8.592 -5.115 39.680 1.00 40.00 83 ARG A C 1
ATOM 667 O O . ARG A 1 83 ? -7.529 -4.675 40.102 1.00 40.00 83 ARG A O 1
ATOM 674 N N . SER A 1 84 ? -9.775 -4.783 40.184 1.00 51.97 84 SER A N 1
ATOM 675 C CA . SER A 1 84 ? -9.989 -4.187 41.501 1.00 51.97 84 SER A CA 1
ATOM 676 C C . SER A 1 84 ? -9.446 -5.110 42.603 1.00 51.97 84 SER A C 1
ATOM 678 O O . SER A 1 84 ? -9.812 -6.283 42.631 1.00 51.97 84 SER A O 1
ATOM 680 N N . THR A 1 85 ? -8.528 -4.543 43.395 1.00 37.50 85 THR A N 1
ATOM 681 C CA . THR A 1 85 ? -8.238 -4.618 44.852 1.00 37.50 85 THR A CA 1
ATOM 682 C C . THR A 1 85 ? -8.752 -5.795 45.715 1.00 37.50 85 THR A C 1
ATOM 684 O O . THR A 1 85 ? -9.730 -6.458 45.374 1.00 37.50 85 THR A O 1
ATOM 687 N N . PRO A 1 86 ? -8.086 -6.086 46.853 1.00 64.38 86 PRO A N 1
ATOM 688 C CA . PRO A 1 86 ? -8.036 -5.210 48.039 1.00 64.38 86 PRO A CA 1
ATOM 689 C C . PRO A 1 86 ? -6.657 -4.638 48.364 1.00 64.38 86 PRO A C 1
ATOM 691 O O . PRO A 1 86 ? -5.644 -5.319 48.091 1.00 64.38 86 PRO A O 1
#

=== Feature glossary ===
A reading guide for the features in this record.

Start from the sequence.

  · This is the polypeptide sequence — one letter per residue, N-terminus first. Length ranges from a few dozen residues for small domains to over a thousand for large multi-domain proteins.

Fold it, and you get atomic coordinates and the backbone conformation that goes with them.

  · Structure coordinates are given as an mmCIF _atom_site loop: one row per atom with element, residue name, chain id, sequence number, and x/y/z position in Å. Only the four main-chain atoms per residue are included here; side chains are omitted to keep the record compact.

  · Backbone dihedral angles. Every residue except chain termini has a φ (preceding-C → N → Cα → C) and a ψ (N → Cα → C → next-N). They are reported in degrees following the IUPAC sign convention. Secondary structure is essentially a statement about which (φ, ψ) basin each residue occupies.

  · The SS8 string is DSSP's per-residue secondary-structure call. α-helix (H) means an i→i+4 H-bond ladder; β-strand (E) means the residue participates in a β-sheet; 3₁₀ (G) and π (I) are tighter and wider helices; T/S are turns/bends; '-' is loop.

  · SS3 is a coarse helix/strand/coil call (letters a/b/c) made by the P-SEA algorithm from inter-Cα distances and dihedrals. It is less detailed than DSSP but needs only Cα positions.

Summarize the fold with a handful of shape descriptors and a per-residue structural alph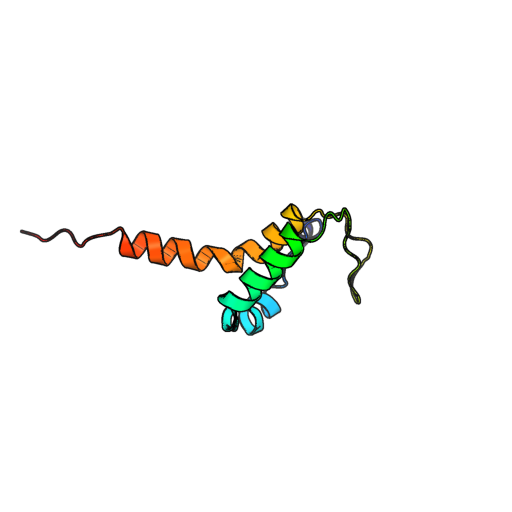abet.

  · Radius of gyration (Rg) is the root-mean-square distance of Cα atoms from their centroid — a single number for overall size and compactness. A globular domain of N residues has Rg ≈ 2.2·N^0.38 Å; an extended or disordered chain has a much larger Rg. The Cα contact count is the number of residue pairs whose Cα atoms are within 8 Å and are more than four positions apart in sequence — a standard proxy for tertiary packing density. The bounding box is the smallest axis-aligned box enclosing all Cα atoms.

  · The Foldseek 3Di string encodes local tertiary geometry as a 20-letter alphabet — one character per residue — derived from the relative positions of nearby Cα atoms. Unlike the amino-acid sequence, 3Di is a direct function of the 3D structure, so two proteins with the same fold have similar 3Di strings even at low sequence identity.

  · Solvent-accessible surface area (SASA) is the area in Å² traced out by the centre of a 1.4 Å probe sphere (a water molecule) rolled over the protein's van der Waals surface (Shrake–Rupley / Lee–Richards construction). Buried residues have near-zero SASA; fully exposed residues can exceed 200 Å². The total SASA scales roughly with the number of surface residues.

Ask how reliable the model is.

  · pLDDT (predicted Local Distance Difference Test) is AlphaFold's per-residue confidence score, ranging from 0 to 100. Values above 90 indicate high confidence (typically well-packed cores); 70–90 is confident; 50–70 low confidence; below 50 usually means the region is disordered or the prediction is unreliable there. AlphaFold stores pLDDT in the mmCIF B-factor column.

  · B-factor (Debye–Waller factor) reflects atomic displacement in the crystal lattice. It is an experimental observable (units Å²), not a prediction; low values mean the atom is pinned down, high values mean it moves or is heterogeneous across the crystal.

  · Predicted Aligned Error (PAE) is an AlphaFold confidence matrix: entry (i, j) is the expected error in the position of residue j, in ångströms, when the prediction is superimposed on the true structure at residue i. Low PAE within a block of residues means that block is internally rigid and well-predicted; high PAE between two blocks means their relative placement is uncertain even if each block individually is confident.

Place it in context: what it resembles, what it is annotated as, and how it looks.

  · Nearest PDB neighbors are the top structural matches found by Foldseek when searching this structure against the entire Protein Data Bank. Each hit reports a TM-score (0 to 1; >0.5 almost always implies the same fold) and an E-value. These are *structural* homologs — they may share no detectable sequence similarity.

  · Functional annotations link the protein to curated databases. InterPro entries identify conserved domains and families by matching the sequence against member-database signatures (Pfam, PROSITE, CDD, …). Gene Ontology (GO) terms describe molecular function, biological process, and cellular component in a controlled vocabulary. CATH places the structure in a hierarchical fold classification (Class/Architecture/Topology/Homologous-superfamily). The organism is the source species.

  · Three diagnostic plots accompany the record. The Cα contact map visualizes the tertiary structure as a 2D adjacency matrix (8 Å cutoff, sequence-local contacts suppressed). The Ramachandran plot shows the distribution of backbone (φ, ψ) torsions, with points in the α and β basins reflecting secondary structure content. The PAE plot shows AlphaFold's inter-residue confidence as a color matrix.

  · Six rendered views show the 3D structure from the faces of a cube — i.e. along ±x, ±y, ±z. Rendering representation is drawn randomly per protein from cartoon (secondary-structure ribbons), sticks (backbone bonds), or molecular surface; coloring is either N→C rainbow (blue at the N-terminus through red at the C-terminus) or one color per chain.